Protein AF-A0A6A5EN20-F1 (afdb_monomer)

pLDDT: mean 86.64, std 15.62, range [48.72, 98.38]

Sequence (85 aa):
MRFLVLLPCFLAGCLAQKPHPCSSPPLLSGALAITTQNEKLWSYAKYLYDAIGQRFRIMELGTYENKSFNYDALLLYKEVTKAMT

Structure (mmCIF, N/CA/C/O backbone):
data_AF-A0A6A5EN20-F1
#
_entry.id   AF-A0A6A5EN20-F1
#
loop_
_atom_site.group_PDB
_atom_site.id
_atom_site.type_symbol
_atom_site.label_atom_id
_atom_site.label_alt_id
_atom_site.label_comp_id
_atom_site.label_asym_id
_atom_site.label_entity_id
_atom_site.label_seq_id
_atom_site.pdbx_PDB_ins_code
_atom_site.Cartn_x
_atom_site.Cartn_y
_atom_site.Cartn_z
_atom_site.occupancy
_atom_site.B_iso_or_equiv
_atom_site.auth_seq_id
_atom_site.auth_comp_id
_atom_site.auth_asym_id
_atom_site.auth_atom_id
_atom_site.pdbx_PDB_model_num
ATOM 1 N N . MET A 1 1 ? 23.906 43.320 -25.725 1.00 56.53 1 MET A N 1
ATOM 2 C CA . MET A 1 1 ? 24.675 42.382 -24.869 1.00 56.53 1 MET A CA 1
ATOM 3 C C . MET A 1 1 ? 23.833 41.565 -23.871 1.00 56.53 1 MET A C 1
ATOM 5 O O . MET A 1 1 ? 24.403 40.709 -23.217 1.00 56.53 1 MET A O 1
ATOM 9 N N . ARG A 1 2 ? 22.500 41.734 -23.762 1.00 58.75 2 ARG A N 1
ATOM 10 C CA . ARG A 1 2 ? 21.649 40.888 -22.885 1.00 58.75 2 ARG A CA 1
ATOM 11 C C . ARG A 1 2 ? 21.122 39.601 -23.547 1.00 58.75 2 ARG A C 1
ATOM 13 O O . ARG A 1 2 ? 20.819 38.645 -22.850 1.00 58.75 2 ARG A O 1
ATOM 20 N N . PHE A 1 3 ? 21.071 39.549 -24.881 1.00 56.38 3 PHE A N 1
ATOM 21 C CA . PHE A 1 3 ? 20.550 38.397 -25.636 1.00 56.38 3 PHE A CA 1
ATOM 22 C C . PHE A 1 3 ? 21.482 37.174 -25.660 1.00 56.38 3 PHE A C 1
ATOM 24 O O . PHE A 1 3 ? 20.999 36.050 -25.723 1.00 56.38 3 PHE A O 1
ATOM 31 N N . LEU A 1 4 ? 22.803 37.371 -25.544 1.00 61.41 4 LEU A N 1
ATOM 32 C CA . LEU A 1 4 ? 23.781 36.271 -25.548 1.00 61.41 4 LEU A CA 1
ATOM 33 C C . LEU A 1 4 ? 23.690 35.378 -24.298 1.00 61.41 4 LEU A C 1
ATOM 35 O O . LEU A 1 4 ? 24.034 34.206 -24.366 1.00 61.41 4 LEU A O 1
ATOM 39 N N . VAL A 1 5 ? 23.182 35.908 -23.180 1.00 61.62 5 VAL A N 1
ATOM 40 C CA . VAL A 1 5 ? 23.007 35.157 -21.922 1.00 61.62 5 VAL A CA 1
ATOM 41 C C . VAL A 1 5 ? 21.698 34.351 -21.911 1.00 61.62 5 VAL A C 1
ATOM 43 O O . VAL A 1 5 ? 21.593 33.355 -21.205 1.00 61.62 5 VAL A O 1
ATOM 46 N N . LEU A 1 6 ? 20.707 34.725 -22.729 1.00 61.12 6 LEU A N 1
ATOM 47 C CA . LEU A 1 6 ? 19.408 34.040 -22.787 1.00 61.12 6 LEU A CA 1
ATOM 48 C C . LEU A 1 6 ? 19.458 32.725 -23.581 1.00 61.12 6 LEU A C 1
ATOM 50 O O . LEU A 1 6 ? 18.717 31.795 -23.270 1.00 61.12 6 LEU A O 1
ATOM 54 N N . LEU A 1 7 ? 20.353 32.631 -24.569 1.00 64.31 7 LEU A N 1
ATOM 55 C CA . LEU A 1 7 ? 20.516 31.461 -25.436 1.00 64.31 7 LEU A CA 1
ATOM 56 C C . LEU A 1 7 ? 20.894 30.164 -24.678 1.00 64.31 7 LEU A C 1
ATOM 58 O O . LEU A 1 7 ? 20.229 29.151 -24.898 1.00 64.31 7 LEU A O 1
ATOM 62 N N . PRO A 1 8 ? 21.888 30.147 -23.761 1.00 63.53 8 PRO A N 1
ATOM 63 C CA . PRO A 1 8 ? 22.240 28.928 -23.025 1.00 63.53 8 PRO A CA 1
ATOM 64 C C . PRO A 1 8 ? 21.153 28.480 -22.032 1.00 63.53 8 PRO A C 1
ATOM 66 O O . PRO A 1 8 ? 20.928 27.280 -21.889 1.00 63.53 8 PRO A O 1
ATOM 69 N N . CYS A 1 9 ? 20.427 29.410 -21.396 1.00 62.91 9 CYS A N 1
ATOM 70 C CA . CYS A 1 9 ? 19.305 29.067 -20.510 1.00 62.91 9 CYS A CA 1
ATOM 71 C C . CYS A 1 9 ? 18.124 28.444 -21.271 1.00 62.91 9 CYS A C 1
ATOM 73 O O . CYS A 1 9 ? 17.484 27.526 -20.762 1.00 62.91 9 CYS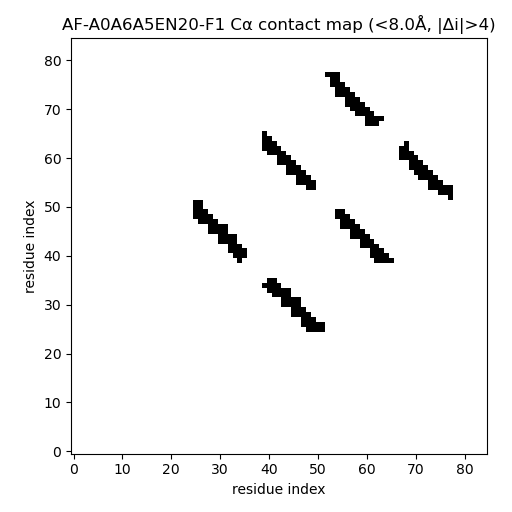 A O 1
ATOM 75 N N . PHE A 1 10 ? 17.853 28.907 -22.496 1.00 61.91 10 PHE A N 1
ATOM 76 C CA . PHE A 1 10 ? 16.811 28.329 -23.350 1.00 61.91 10 PHE A CA 1
ATOM 77 C C . PHE A 1 10 ? 17.160 26.900 -23.788 1.00 61.91 10 PHE A C 1
ATOM 79 O O . PHE A 1 10 ? 16.309 26.015 -23.750 1.00 61.91 10 PHE A O 1
ATOM 86 N N . LEU A 1 11 ? 18.424 26.651 -24.141 1.00 62.62 11 LEU A N 1
ATOM 87 C CA . LEU A 1 11 ? 18.890 25.328 -24.566 1.00 62.62 11 LEU A CA 1
ATOM 88 C C . LEU A 1 11 ? 18.890 24.304 -23.418 1.00 62.62 11 LEU A C 1
ATOM 90 O O . LEU A 1 11 ? 18.544 23.146 -23.642 1.00 62.62 11 LEU A O 1
ATOM 94 N N . ALA A 1 12 ? 19.209 24.721 -22.187 1.00 63.69 12 ALA A N 1
ATOM 95 C CA . ALA A 1 12 ? 19.164 23.847 -21.012 1.00 63.69 12 ALA A CA 1
ATOM 96 C C . ALA A 1 12 ? 17.731 23.411 -20.640 1.00 63.69 12 ALA A C 1
ATOM 98 O O . ALA A 1 12 ? 17.525 22.274 -20.219 1.00 63.69 12 ALA A O 1
ATOM 99 N N . GLY A 1 13 ? 16.729 24.277 -20.839 1.00 63.41 13 GLY A N 1
ATOM 100 C CA . GLY A 1 13 ? 15.319 23.941 -20.601 1.00 63.41 13 GLY A CA 1
ATOM 101 C C . GLY A 1 13 ? 14.736 22.946 -21.614 1.00 63.41 13 GLY A C 1
ATOM 102 O O . GLY A 1 13 ? 13.841 22.177 -21.273 1.00 63.41 13 GLY A O 1
ATOM 103 N N . CYS A 1 14 ? 15.265 22.915 -22.842 1.00 62.09 14 CYS A N 1
ATOM 104 C CA . CYS A 1 14 ? 14.771 22.054 -23.923 1.00 62.09 14 CYS A CA 1
ATOM 105 C C . CYS A 1 14 ? 15.295 20.605 -23.888 1.00 62.09 14 CYS A C 1
ATOM 107 O O . CYS A 1 14 ? 14.809 19.779 -24.657 1.00 62.09 14 CYS A O 1
ATOM 109 N N . LEU A 1 15 ? 16.256 20.277 -23.014 1.00 65.44 15 LEU A N 1
ATOM 110 C CA . LEU A 1 15 ? 16.833 18.927 -22.889 1.00 65.44 15 LEU A CA 1
ATOM 111 C C . LEU A 1 15 ? 16.213 18.084 -21.764 1.00 65.44 15 LEU A C 1
ATOM 113 O O . LEU A 1 15 ? 16.592 16.926 -21.585 1.00 65.44 15 LEU A O 1
ATOM 117 N N . ALA A 1 16 ? 15.256 18.628 -21.007 1.00 72.06 16 ALA A N 1
ATOM 118 C CA . ALA A 1 16 ? 14.543 17.855 -19.999 1.00 72.06 16 ALA A CA 1
ATOM 119 C C . ALA A 1 16 ? 13.651 16.802 -20.682 1.00 72.06 16 ALA A C 1
ATOM 121 O O . ALA A 1 16 ? 12.647 17.132 -21.317 1.00 72.06 16 ALA A O 1
ATOM 122 N N . GLN A 1 17 ? 14.016 15.522 -20.562 1.00 76.69 17 GLN A N 1
ATOM 123 C CA . GLN A 1 17 ? 13.162 14.421 -21.006 1.00 76.69 17 GLN A CA 1
ATOM 124 C C . GLN A 1 17 ? 11.825 14.475 -20.260 1.00 76.69 17 GLN A C 1
ATOM 126 O O . GLN A 1 17 ? 11.784 14.659 -19.042 1.00 76.69 17 GLN A O 1
ATOM 131 N N . LYS A 1 18 ? 10.719 14.303 -20.995 1.00 83.12 18 LYS A N 1
ATOM 132 C CA . LYS A 1 18 ? 9.386 14.226 -20.393 1.00 83.12 18 LYS A CA 1
ATOM 133 C C . LYS A 1 18 ? 9.374 13.070 -19.384 1.00 83.12 18 LYS A C 1
ATOM 135 O O . LYS A 1 18 ? 9.739 11.960 -19.778 1.00 83.12 18 LYS A O 1
ATOM 140 N N . PRO A 1 19 ? 8.943 13.291 -18.128 1.00 87.44 19 PRO A N 1
ATOM 141 C CA . PRO A 1 19 ? 8.845 12.211 -17.159 1.00 87.44 19 PRO A CA 1
ATOM 142 C C . PRO A 1 19 ? 7.982 11.086 -17.729 1.00 87.44 19 PRO A C 1
ATOM 144 O O . PRO A 1 19 ? 6.845 11.324 -18.149 1.00 87.44 19 PRO A O 1
ATOM 147 N N . HIS A 1 20 ? 8.527 9.874 -17.774 1.00 87.06 20 HIS A N 1
ATOM 148 C CA . HIS A 1 20 ? 7.749 8.683 -18.082 1.00 87.06 20 HIS A CA 1
ATOM 149 C C . HIS A 1 20 ? 7.258 8.051 -16.773 1.00 87.06 20 HIS A C 1
ATOM 151 O O . HIS A 1 20 ? 7.929 8.171 -15.743 1.00 87.06 20 HIS A O 1
ATOM 157 N N . PRO A 1 21 ? 6.108 7.359 -16.778 1.00 93.56 21 PRO A N 1
ATOM 158 C CA . PRO A 1 21 ? 5.680 6.587 -15.621 1.00 93.56 21 PRO A CA 1
ATOM 159 C C . PRO A 1 21 ? 6.750 5.561 -15.230 1.00 93.56 21 PRO A C 1
ATOM 161 O O . PRO A 1 21 ? 7.362 4.924 -16.092 1.00 93.56 21 PRO A O 1
ATOM 164 N N . CYS A 1 22 ? 6.996 5.411 -13.933 1.00 92.69 22 CYS A N 1
ATOM 165 C CA . CYS A 1 22 ? 7.813 4.323 -13.411 1.00 92.69 22 CYS A CA 1
ATOM 166 C C . CYS A 1 22 ? 6.966 3.052 -13.254 1.00 92.69 22 CYS A C 1
ATOM 168 O O . CYS A 1 22 ? 5.745 3.116 -13.113 1.00 92.69 22 CYS A O 1
ATOM 170 N N . SER A 1 23 ? 7.624 1.891 -13.266 1.00 93.69 23 SER A N 1
ATOM 171 C CA . SER A 1 23 ? 6.980 0.632 -12.890 1.00 93.69 23 SER A CA 1
ATOM 172 C C . SER A 1 23 ? 7.187 0.389 -11.404 1.00 93.69 23 SER A C 1
ATOM 174 O O . SER A 1 23 ? 8.321 0.408 -10.922 1.00 93.69 23 SER A O 1
ATOM 176 N N . SER A 1 24 ? 6.107 0.114 -10.679 1.00 93.81 24 SER A N 1
ATOM 177 C CA . SER A 1 24 ? 6.205 -0.385 -9.310 1.00 93.81 24 SER A CA 1
ATOM 178 C C . SER A 1 24 ? 6.778 -1.810 -9.297 1.00 93.81 24 SER A C 1
ATOM 180 O O . SER A 1 24 ? 6.531 -2.573 -10.239 1.00 93.81 24 SER A O 1
ATOM 182 N N . PRO A 1 25 ? 7.5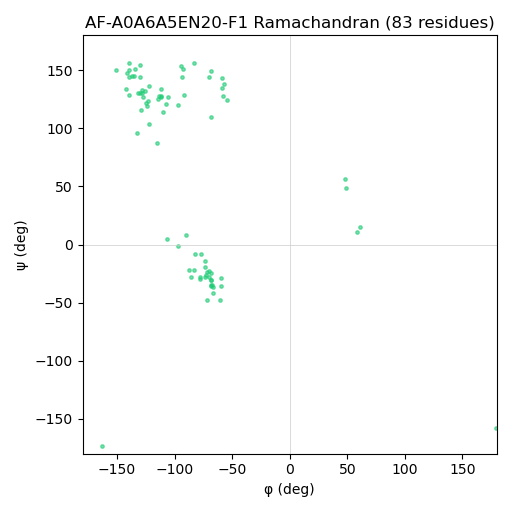07 -2.209 -8.240 1.00 96.50 25 PRO A N 1
ATOM 183 C CA . PRO A 1 25 ? 7.927 -3.593 -8.062 1.00 96.50 25 PRO A CA 1
ATOM 184 C C . PRO A 1 25 ? 6.723 -4.551 -8.002 1.00 96.50 25 PRO A C 1
ATOM 186 O O . PRO A 1 25 ? 5.693 -4.201 -7.422 1.00 96.50 25 PRO A O 1
ATOM 189 N N . PRO A 1 26 ? 6.832 -5.767 -8.567 1.00 97.31 26 PRO A N 1
ATOM 190 C CA . PRO A 1 26 ? 5.721 -6.720 -8.618 1.00 97.31 26 PRO A CA 1
ATOM 191 C C . PRO A 1 26 ? 5.417 -7.383 -7.267 1.00 97.31 26 PRO A C 1
ATOM 193 O O . PRO A 1 26 ? 4.325 -7.912 -7.078 1.00 97.31 26 PRO A O 1
ATOM 196 N N . LEU A 1 27 ? 6.373 -7.362 -6.336 1.00 98.19 27 LEU A N 1
ATOM 197 C CA . LEU A 1 27 ? 6.228 -7.850 -4.968 1.00 98.19 27 LEU A CA 1
ATOM 198 C C . LEU A 1 27 ? 6.557 -6.700 -4.021 1.00 98.19 27 LEU A C 1
ATOM 200 O O . LEU A 1 27 ? 7.644 -6.127 -4.104 1.00 98.19 27 LEU A O 1
ATOM 204 N N . LEU A 1 28 ? 5.624 -6.357 -3.139 1.00 97.88 28 LEU A N 1
ATOM 205 C CA . LEU A 1 28 ? 5.781 -5.263 -2.187 1.00 97.88 28 LEU A CA 1
ATOM 206 C C . LEU A 1 28 ? 5.261 -5.679 -0.816 1.00 97.88 28 LEU A C 1
ATOM 208 O O . LEU A 1 28 ? 4.262 -6.383 -0.690 1.00 97.88 28 LEU A O 1
ATOM 212 N N . SER A 1 29 ? 5.921 -5.193 0.222 1.00 97.94 29 SER A N 1
ATOM 213 C CA . SER A 1 29 ? 5.454 -5.304 1.597 1.00 97.94 29 SER A CA 1
ATOM 214 C C . SER A 1 29 ? 5.722 -3.996 2.311 1.00 97.94 29 SER A C 1
ATOM 216 O O . SER A 1 29 ? 6.763 -3.377 2.088 1.00 97.94 29 SER A O 1
ATOM 218 N N . GLY A 1 30 ? 4.826 -3.595 3.199 1.00 97.56 30 GLY A N 1
ATOM 219 C CA . GLY A 1 30 ? 5.021 -2.373 3.957 1.00 97.56 30 GLY A CA 1
ATOM 220 C C . GLY A 1 30 ? 3.876 -2.094 4.905 1.00 97.56 30 GLY A C 1
ATOM 221 O O . GLY A 1 30 ? 3.127 -2.993 5.291 1.00 97.56 30 GLY A O 1
ATOM 222 N N . ALA A 1 31 ? 3.757 -0.825 5.270 1.00 97.88 31 ALA A N 1
ATOM 223 C CA . ALA A 1 31 ? 2.643 -0.315 6.039 1.00 97.88 31 ALA A CA 1
ATOM 224 C C . ALA A 1 31 ? 2.063 0.930 5.371 1.00 97.88 31 ALA A C 1
ATOM 226 O O . ALA A 1 31 ? 2.755 1.624 4.626 1.00 97.88 31 ALA A O 1
ATOM 227 N N . LEU A 1 32 ? 0.790 1.189 5.632 1.00 95.62 32 LEU A N 1
ATOM 228 C CA . LEU A 1 32 ? 0.054 2.328 5.112 1.00 95.62 32 LEU A CA 1
ATOM 229 C C . LEU A 1 32 ? -0.880 2.881 6.189 1.00 95.62 32 LEU A C 1
ATOM 231 O O . LEU A 1 32 ? -1.362 2.145 7.050 1.00 95.62 32 LEU A O 1
ATOM 235 N N . ALA A 1 33 ? -1.091 4.193 6.144 1.00 96.62 33 ALA A N 1
ATOM 236 C CA . ALA A 1 33 ? -2.100 4.881 6.933 1.00 96.62 33 ALA A CA 1
ATOM 237 C C . ALA A 1 33 ? -3.248 5.266 5.994 1.00 96.62 33 ALA A C 1
ATOM 239 O O . ALA A 1 33 ? -3.009 5.871 4.948 1.00 96.62 33 ALA A O 1
ATOM 240 N N . ILE A 1 34 ? -4.471 4.888 6.352 1.00 95.56 34 ILE A N 1
ATOM 241 C CA . ILE A 1 34 ? -5.685 5.135 5.574 1.00 95.56 34 ILE A CA 1
ATOM 242 C C . ILE A 1 34 ? -6.535 6.133 6.337 1.00 95.56 34 ILE A C 1
ATOM 244 O O . ILE A 1 34 ? -6.845 5.925 7.509 1.00 95.56 34 ILE A O 1
ATOM 248 N N . THR A 1 35 ? -6.942 7.199 5.661 1.00 96.56 35 THR A N 1
ATOM 249 C CA . THR A 1 35 ? -7.919 8.150 6.182 1.00 96.56 35 THR A CA 1
ATOM 250 C C . THR A 1 35 ? -8.934 8.497 5.102 1.00 96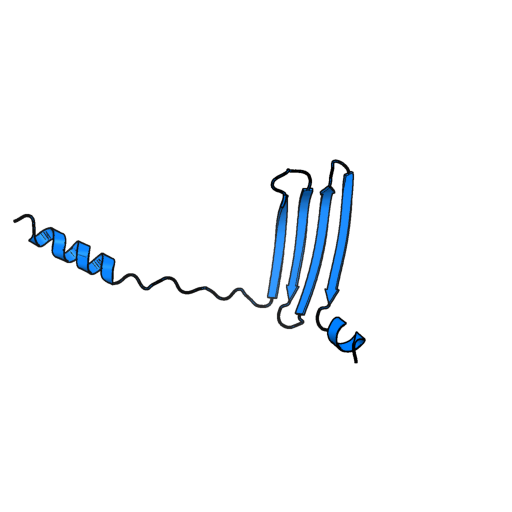.56 35 THR A C 1
ATOM 252 O O . THR A 1 35 ? -8.604 8.549 3.915 1.00 96.56 35 THR A O 1
ATOM 255 N N . THR A 1 36 ? -10.189 8.717 5.488 1.00 96.31 36 THR A N 1
ATOM 256 C CA . THR A 1 36 ? -11.206 9.265 4.579 1.00 96.31 36 THR A CA 1
ATOM 257 C C . THR A 1 36 ? -11.298 10.781 4.727 1.00 96.31 36 THR A C 1
ATOM 259 O O . THR A 1 36 ? -11.025 11.328 5.789 1.00 96.31 36 THR A O 1
ATOM 262 N N . GLN A 1 37 ? -11.733 11.478 3.671 1.00 96.56 37 GLN A N 1
ATOM 263 C CA . GLN A 1 37 ? -11.869 12.947 3.678 1.00 96.56 37 GLN A CA 1
ATOM 264 C C . GLN A 1 37 ? -12.834 13.468 4.754 1.00 96.56 37 GLN A C 1
ATOM 266 O O . GLN A 1 37 ? -12.689 14.588 5.221 1.00 96.56 37 GLN A O 1
ATOM 271 N N . ASN A 1 38 ? -13.828 12.661 5.130 1.00 95.12 38 ASN A N 1
ATOM 272 C CA . ASN A 1 38 ? -14.787 12.979 6.188 1.00 95.12 38 ASN A CA 1
ATOM 273 C C . ASN A 1 38 ? -14.337 12.495 7.576 1.00 95.12 38 ASN A C 1
ATOM 275 O O . ASN A 1 38 ? -15.155 12.486 8.491 1.00 95.12 38 ASN A O 1
ATOM 279 N N . GLU A 1 39 ? -13.097 12.010 7.695 1.00 91.62 39 GLU A N 1
ATOM 280 C CA . GLU A 1 39 ? -12.453 11.556 8.936 1.00 91.62 39 GLU A CA 1
ATOM 281 C C . GLU A 1 39 ? -13.185 10.424 9.670 1.00 91.62 39 GLU A C 1
ATOM 283 O O . GLU A 1 39 ? -12.836 10.062 10.791 1.00 91.62 39 GLU A O 1
ATOM 288 N N . LYS A 1 40 ? -14.190 9.811 9.034 1.00 96.06 40 LYS A N 1
ATOM 289 C CA . LYS A 1 40 ? -14.929 8.695 9.623 1.00 96.06 40 LYS A CA 1
ATOM 290 C C . LYS A 1 40 ? -14.079 7.442 9.740 1.00 96.06 40 LYS A C 1
ATOM 292 O O . LYS A 1 40 ? -14.347 6.654 10.637 1.00 96.06 40 LYS A O 1
ATOM 297 N N . LEU A 1 41 ? -13.116 7.249 8.839 1.00 96.00 41 LEU A N 1
ATOM 298 C CA . LEU A 1 41 ? -12.167 6.145 8.861 1.00 96.00 41 LEU A CA 1
ATOM 299 C C . LEU A 1 41 ? -10.771 6.680 9.163 1.00 96.00 41 LEU A C 1
ATOM 301 O O . LEU A 1 41 ? -10.267 7.543 8.440 1.00 96.00 41 LEU A O 1
ATOM 305 N N . TRP A 1 42 ? -10.134 6.094 10.167 1.00 96.94 42 TRP A N 1
ATOM 306 C CA . TRP A 1 42 ? -8.694 6.168 10.369 1.00 96.94 42 TRP A CA 1
ATOM 307 C C . TRP A 1 42 ? -8.165 4.760 10.588 1.00 96.94 42 TRP A C 1
ATOM 309 O O . TRP A 1 42 ? -8.703 4.012 11.403 1.00 96.94 42 TRP A O 1
ATOM 319 N N . SER A 1 43 ? -7.113 4.380 9.877 1.00 97.12 43 SER A N 1
ATOM 320 C CA . SER A 1 43 ? -6.528 3.065 10.060 1.00 97.12 43 SER A CA 1
ATOM 321 C C . SER A 1 43 ? -5.041 3.005 9.754 1.00 97.12 43 SER A C 1
ATOM 323 O O . SER A 1 43 ? -4.521 3.736 8.913 1.00 97.12 43 SER A O 1
ATOM 325 N N . TYR A 1 44 ? -4.363 2.095 10.443 1.00 97.81 44 TYR A N 1
ATOM 326 C CA . TYR A 1 44 ? -3.016 1.660 10.152 1.00 97.81 44 TYR A CA 1
ATOM 327 C C . TYR A 1 44 ? -3.044 0.198 9.711 1.00 97.81 44 TYR A C 1
ATOM 329 O O . TYR A 1 44 ? -3.553 -0.667 10.428 1.00 97.81 44 TYR A O 1
ATOM 337 N N . ALA A 1 45 ? -2.442 -0.092 8.559 1.00 97.69 45 ALA A N 1
ATOM 338 C CA . ALA A 1 45 ? -2.387 -1.442 8.024 1.00 97.69 45 ALA A CA 1
ATOM 339 C C . ALA A 1 45 ? -0.974 -1.848 7.624 1.00 97.69 45 ALA A C 1
ATOM 341 O O . ALA A 1 45 ? -0.214 -1.053 7.071 1.00 97.69 45 ALA A O 1
ATOM 342 N N . LYS A 1 46 ? -0.646 -3.123 7.834 1.00 98.38 46 LYS A N 1
ATOM 343 C CA . LYS A 1 46 ? 0.455 -3.797 7.140 1.00 98.38 46 LYS A CA 1
ATOM 344 C C . LYS A 1 46 ? -0.101 -4.505 5.916 1.00 98.38 46 LYS A C 1
ATOM 346 O O . LYS A 1 46 ? -1.204 -5.046 5.964 1.00 98.38 46 LYS A O 1
ATOM 351 N N . TYR A 1 47 ? 0.667 -4.529 4.834 1.00 97.88 47 TYR A N 1
ATOM 352 C CA . TYR A 1 47 ? 0.236 -5.174 3.602 1.00 97.88 47 TYR A CA 1
ATOM 353 C C . TYR A 1 47 ? 1.320 -6.053 2.988 1.00 97.88 47 TYR A C 1
ATOM 355 O O . TYR A 1 47 ? 2.518 -5.786 3.116 1.00 97.88 47 TYR A O 1
ATOM 363 N N . LEU A 1 48 ? 0.862 -7.084 2.282 1.00 98.38 48 LEU A N 1
ATOM 364 C CA . LEU A 1 48 ? 1.646 -7.906 1.370 1.00 98.38 48 LEU A CA 1
ATOM 365 C C . LEU A 1 48 ? 0.964 -7.860 0.003 1.00 98.38 48 LEU A C 1
ATOM 367 O O . LEU A 1 48 ? -0.191 -8.261 -0.136 1.00 98.38 48 LEU A O 1
ATOM 371 N N . TYR A 1 49 ? 1.677 -7.366 -0.999 1.00 98.06 49 TYR A N 1
ATOM 372 C CA . TYR A 1 49 ? 1.211 -7.227 -2.370 1.00 98.06 49 TYR A CA 1
ATOM 373 C C . TYR A 1 49 ? 2.013 -8.144 -3.290 1.00 98.06 49 TYR A C 1
ATOM 375 O O . TYR A 1 49 ? 3.242 -8.085 -3.323 1.00 98.06 49 TYR A O 1
ATOM 383 N N . ASP A 1 50 ? 1.300 -8.986 -4.035 1.00 97.88 50 ASP A N 1
ATOM 384 C CA . ASP A 1 50 ? 1.871 -9.939 -4.978 1.00 97.88 50 ASP A CA 1
ATOM 385 C C . ASP A 1 50 ? 1.125 -9.853 -6.316 1.00 97.88 50 ASP A C 1
ATOM 387 O O . ASP A 1 50 ? 0.068 -10.464 -6.514 1.00 97.88 50 ASP A O 1
ATOM 391 N N . ALA A 1 51 ? 1.689 -9.0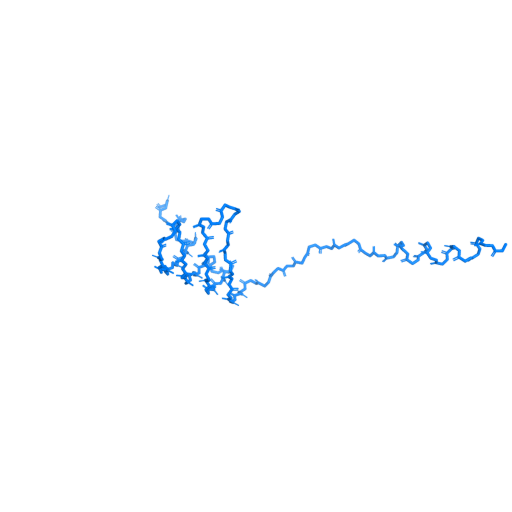79 -7.247 1.00 96.81 51 ALA A N 1
ATOM 392 C CA . ALA A 1 51 ? 1.143 -8.904 -8.590 1.00 96.81 51 ALA A CA 1
ATOM 393 C C . ALA A 1 51 ? 1.233 -10.188 -9.431 1.00 96.81 51 ALA A C 1
ATOM 395 O O . ALA A 1 51 ? 0.377 -10.431 -10.281 1.00 96.81 51 ALA A O 1
ATOM 396 N N . ILE A 1 52 ? 2.241 -11.031 -9.185 1.00 96.62 52 ILE A N 1
ATOM 397 C CA . ILE A 1 52 ? 2.492 -12.269 -9.941 1.00 96.62 52 ILE A CA 1
ATOM 398 C C . ILE A 1 52 ? 1.431 -13.315 -9.580 1.00 96.62 52 ILE A C 1
ATOM 400 O O . ILE A 1 52 ? 0.809 -13.949 -10.441 1.00 96.62 52 ILE A O 1
ATOM 404 N N . GLY A 1 53 ? 1.201 -13.483 -8.280 1.00 95.75 53 GLY A N 1
ATOM 405 C CA . GLY A 1 53 ? 0.165 -14.330 -7.703 1.00 95.75 53 GLY A CA 1
ATOM 406 C C . GLY A 1 53 ? -1.243 -13.751 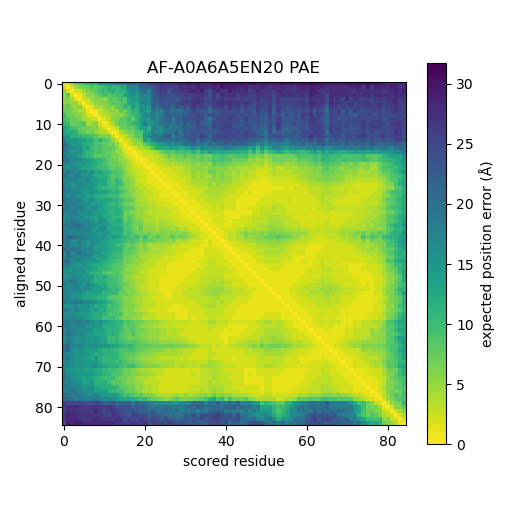-7.833 1.00 95.75 53 GLY A C 1
ATOM 407 O O . GLY A 1 53 ? -2.197 -14.502 -7.658 1.00 95.75 53 GLY A O 1
ATOM 408 N N . GLN A 1 54 ? -1.372 -12.463 -8.173 1.00 96.94 54 GLN A N 1
ATOM 409 C CA . GLN A 1 54 ? -2.613 -11.680 -8.123 1.00 96.94 54 GLN A CA 1
ATOM 410 C C . GLN A 1 54 ? -3.327 -11.877 -6.782 1.00 96.94 54 GLN A C 1
ATOM 412 O O . GLN A 1 54 ? -4.477 -12.317 -6.703 1.00 96.94 54 GLN A O 1
ATOM 417 N N . ARG A 1 55 ? -2.601 -11.590 -5.704 1.00 97.38 55 ARG A N 1
ATOM 418 C CA . ARG A 1 55 ? -3.115 -11.677 -4.341 1.00 97.38 55 ARG A CA 1
ATOM 419 C C . ARG A 1 55 ? -2.630 -10.513 -3.500 1.00 97.38 55 ARG A C 1
ATOM 421 O O . ARG A 1 55 ? -1.550 -9.966 -3.718 1.00 97.38 55 ARG A O 1
ATOM 428 N N . PHE A 1 56 ? -3.449 -10.147 -2.531 1.00 97.38 56 PHE A N 1
ATOM 429 C CA . PHE A 1 56 ? -3.179 -9.041 -1.629 1.00 97.38 56 PHE A CA 1
ATOM 430 C C . PHE A 1 56 ? -3.616 -9.441 -0.229 1.00 97.38 56 PHE A C 1
ATOM 432 O O . PHE A 1 56 ? -4.740 -9.901 -0.053 1.00 97.38 56 PHE A O 1
ATOM 439 N N . ARG A 1 57 ? -2.736 -9.291 0.760 1.00 98.06 57 ARG A N 1
ATOM 440 C CA . ARG A 1 57 ? -3.109 -9.428 2.168 1.00 98.06 57 ARG A CA 1
ATOM 441 C C . ARG A 1 57 ? -3.012 -8.079 2.844 1.00 98.06 57 ARG A C 1
ATOM 443 O O . ARG A 1 57 ? -1.996 -7.399 2.697 1.00 98.06 57 ARG A O 1
ATOM 450 N N . ILE A 1 58 ? -4.032 -7.741 3.617 1.00 97.88 58 ILE A N 1
ATOM 451 C CA . ILE A 1 58 ? -4.064 -6.549 4.453 1.00 97.88 58 ILE A CA 1
ATOM 452 C C . ILE A 1 58 ? -4.369 -6.948 5.893 1.00 97.88 58 ILE A C 1
ATOM 454 O O . ILE A 1 58 ? -5.262 -7.749 6.146 1.00 97.88 58 ILE A O 1
ATOM 458 N N . MET A 1 59 ? -3.580 -6.415 6.818 1.00 98.06 59 MET A N 1
ATOM 459 C CA . MET A 1 59 ? -3.707 -6.619 8.258 1.00 98.06 59 MET A CA 1
ATOM 460 C C . MET A 1 59 ? -3.876 -5.242 8.884 1.00 98.06 59 MET A C 1
ATOM 462 O O . MET A 1 59 ? -2.916 -4.473 8.956 1.00 98.06 59 MET A O 1
ATOM 466 N N . GLU A 1 60 ? -5.097 -4.921 9.273 1.00 97.31 60 GLU A N 1
ATOM 467 C CA . GLU A 1 60 ? -5.567 -3.570 9.521 1.00 97.31 60 GLU A CA 1
ATOM 468 C C . GLU A 1 60 ? -6.087 -3.414 10.952 1.00 97.31 60 GLU A C 1
ATOM 470 O O . GLU A 1 60 ? -6.819 -4.255 11.474 1.00 97.31 60 GLU A O 1
ATOM 475 N N . LEU A 1 61 ? -5.714 -2.307 11.584 1.00 97.69 61 LEU A N 1
ATOM 476 C CA . LEU A 1 61 ? -6.258 -1.857 12.857 1.00 97.69 61 LEU A CA 1
ATOM 477 C C . LEU A 1 61 ? -6.724 -0.418 12.675 1.00 97.69 61 LEU A C 1
ATOM 479 O O . LEU A 1 61 ? -5.952 0.438 12.240 1.00 97.69 61 LEU A O 1
ATOM 483 N N . GLY A 1 62 ? -7.971 -0.121 13.011 1.00 96.81 62 GLY A N 1
ATOM 484 C CA . GLY A 1 62 ? -8.501 1.215 12.781 1.00 96.81 62 GLY A CA 1
ATOM 485 C C . GLY A 1 62 ? -9.756 1.528 13.563 1.00 96.81 62 GLY A C 1
ATOM 486 O O . GLY A 1 62 ? -10.202 0.765 14.419 1.00 96.81 62 GLY A O 1
ATOM 487 N N . THR A 1 63 ? -10.318 2.684 13.252 1.00 97.06 63 THR A N 1
ATOM 488 C CA . THR A 1 63 ? -11.591 3.171 13.757 1.00 97.06 63 THR A CA 1
ATOM 489 C C . THR A 1 63 ? -12.460 3.591 12.581 1.00 97.06 63 THR A C 1
ATOM 491 O O . THR A 1 63 ? -12.005 4.283 11.671 1.00 97.06 63 THR A O 1
ATOM 494 N N . TYR A 1 64 ? -13.720 3.164 12.594 1.00 96.62 64 TYR A N 1
ATOM 495 C CA . TYR A 1 64 ? -14.746 3.624 11.668 1.00 96.62 64 TYR A CA 1
ATOM 496 C C . TYR A 1 64 ? -15.940 4.150 12.462 1.00 96.62 64 TYR A C 1
ATOM 498 O O . TYR A 1 64 ? -16.489 3.427 13.291 1.00 96.62 64 TYR A O 1
ATOM 506 N N . GLU A 1 65 ? -16.323 5.411 12.257 1.00 96.06 65 GLU A N 1
ATOM 507 C CA . GLU A 1 65 ? -17.400 6.079 13.009 1.00 96.06 65 GLU A CA 1
ATOM 508 C C . GLU A 1 65 ? -17.259 5.899 14.536 1.00 96.06 65 GLU A C 1
ATOM 510 O O . GLU A 1 65 ? -18.197 5.501 15.229 1.00 96.06 65 GLU A O 1
ATOM 515 N N . ASN A 1 66 ? -16.054 6.160 15.062 1.00 93.50 66 ASN A N 1
ATOM 516 C CA . ASN A 1 66 ? -15.675 5.977 16.473 1.00 93.50 66 ASN A CA 1
ATOM 517 C C . ASN A 1 66 ? -15.782 4.538 17.009 1.00 93.50 66 ASN A C 1
ATOM 519 O O . ASN A 1 66 ? -15.723 4.323 18.220 1.00 93.50 66 ASN A O 1
ATOM 523 N N . LYS A 1 67 ? -15.898 3.538 16.133 1.00 96.88 67 LYS A N 1
ATOM 524 C CA . LYS A 1 67 ? -15.864 2.123 16.508 1.00 96.88 67 LYS A CA 1
ATOM 525 C C . LYS A 1 67 ? -14.557 1.503 16.053 1.00 96.88 67 LYS A C 1
ATOM 527 O O . LYS A 1 67 ? -14.243 1.508 14.864 1.00 96.88 67 LYS A O 1
ATOM 532 N N . SER A 1 68 ? -13.797 0.971 17.001 1.00 97.00 68 SER A N 1
ATOM 533 C CA . SER A 1 68 ? -12.547 0.281 16.702 1.00 97.00 68 SER A CA 1
ATOM 534 C C . SER A 1 68 ? -12.804 -1.047 15.999 1.00 97.00 68 SER A C 1
ATOM 536 O O . SER A 1 68 ? -13.753 -1.760 16.327 1.00 97.00 68 SER A O 1
ATOM 538 N N . PHE A 1 69 ? -11.928 -1.398 15.068 1.00 96.75 69 PHE A N 1
ATOM 539 C CA . PHE A 1 69 ? -11.942 -2.679 14.383 1.00 96.75 69 PHE A CA 1
ATOM 540 C C . PHE A 1 69 ? -10.521 -3.210 14.198 1.00 96.75 69 PHE A C 1
ATOM 542 O O . PHE A 1 69 ? -9.544 -2.460 14.175 1.00 96.75 69 PHE A O 1
ATOM 549 N N . ASN A 1 70 ? -10.430 -4.528 14.061 1.00 97.31 70 ASN A N 1
ATOM 550 C CA . ASN A 1 70 ? -9.230 -5.240 13.652 1.00 97.31 70 ASN A CA 1
ATOM 551 C C . ASN A 1 70 ? -9.645 -6.218 12.553 1.00 97.31 70 ASN A C 1
ATOM 553 O O . ASN A 1 70 ? -10.653 -6.914 12.703 1.00 97.31 70 ASN A O 1
ATOM 557 N N . TYR A 1 71 ? -8.920 -6.216 11.443 1.00 95.50 71 TYR A N 1
ATOM 558 C CA . TYR A 1 71 ? -9.287 -6.960 10.252 1.00 95.50 71 TYR A CA 1
ATOM 559 C C . TYR A 1 71 ? -8.051 -7.558 9.578 1.00 95.50 71 TYR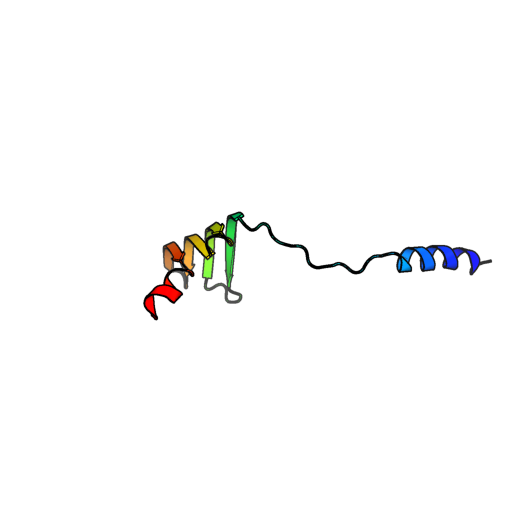 A C 1
ATOM 561 O O . TYR A 1 71 ? -7.042 -6.884 9.397 1.00 95.50 71 TYR A O 1
ATOM 569 N N . ASP A 1 72 ? -8.125 -8.829 9.191 1.00 97.75 72 ASP A N 1
ATOM 570 C CA . ASP A 1 72 ? -7.088 -9.516 8.415 1.00 97.75 72 ASP A CA 1
ATOM 571 C C . ASP A 1 72 ? -7.760 -10.180 7.218 1.00 97.75 72 ASP A C 1
ATOM 573 O O . ASP A 1 72 ? -8.620 -11.050 7.377 1.00 97.75 72 ASP A O 1
ATOM 577 N N . ALA A 1 73 ? -7.403 -9.726 6.022 1.00 96.81 73 ALA A N 1
ATOM 578 C CA . ALA A 1 73 ? -8.046 -10.134 4.785 1.00 96.81 73 ALA A CA 1
ATOM 579 C C . ALA A 1 73 ? -7.004 -10.605 3.777 1.00 96.81 73 ALA A C 1
ATOM 581 O O . ALA A 1 73 ? -6.043 -9.891 3.486 1.00 96.81 73 ALA A O 1
ATOM 582 N N . LEU A 1 74 ? -7.241 -11.778 3.187 1.00 97.25 74 LEU A N 1
ATOM 583 C CA . LEU A 1 74 ? -6.491 -12.300 2.049 1.00 97.25 74 LEU A CA 1
ATOM 584 C C . LEU A 1 74 ? -7.387 -12.294 0.808 1.00 97.25 74 LEU A C 1
ATOM 586 O O . LEU A 1 74 ? -8.365 -13.032 0.729 1.00 97.25 74 LEU A O 1
ATOM 590 N N . LEU A 1 75 ? -7.032 -11.468 -0.169 1.00 96.31 75 LEU A N 1
ATOM 591 C CA . LEU A 1 75 ? -7.729 -11.332 -1.438 1.00 96.31 75 LEU A CA 1
ATOM 592 C C . LEU A 1 75 ? -7.009 -12.185 -2.489 1.00 96.31 75 LEU A C 1
ATOM 594 O O . LEU A 1 75 ? -5.830 -11.955 -2.766 1.00 96.31 75 LEU A O 1
ATOM 598 N N . LEU A 1 76 ? -7.716 -13.157 -3.073 1.00 96.25 76 LEU A N 1
ATOM 599 C CA . LEU A 1 76 ? -7.198 -14.122 -4.052 1.00 96.25 76 LEU A CA 1
ATOM 600 C C . LEU A 1 76 ? -7.882 -13.927 -5.413 1.00 96.25 76 LEU A C 1
ATOM 602 O O . LEU A 1 76 ? -8.874 -14.579 -5.735 1.00 96.25 76 LEU A O 1
ATOM 606 N N . TYR A 1 77 ? -7.351 -13.036 -6.250 1.00 93.94 77 TYR A N 1
ATOM 607 C CA . TYR A 1 77 ? -8.010 -12.659 -7.509 1.00 93.94 77 TYR A CA 1
ATOM 608 C C . TYR A 1 77 ? -7.993 -13.772 -8.571 1.00 93.94 77 TYR A C 1
ATOM 610 O O . TYR A 1 77 ? -8.860 -13.803 -9.443 1.00 93.94 77 TYR A O 1
ATOM 618 N N . LYS A 1 78 ? -7.058 -14.728 -8.481 1.00 92.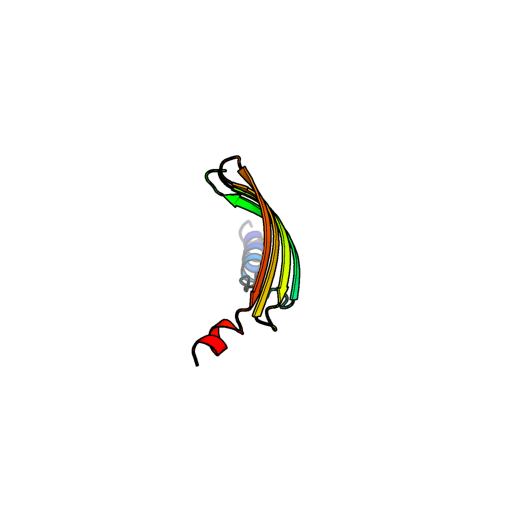06 78 LYS A N 1
ATOM 619 C CA . LYS A 1 78 ? -7.016 -15.908 -9.370 1.00 92.06 78 LYS A CA 1
ATOM 620 C C . LYS A 1 78 ? -8.111 -16.933 -9.104 1.00 92.06 78 LYS A C 1
ATOM 622 O O . LYS A 1 78 ? -8.408 -17.741 -9.977 1.00 92.06 78 LYS A O 1
ATOM 627 N N . GLU A 1 79 ? -8.668 -16.964 -7.901 1.00 88.00 79 GLU A N 1
ATOM 628 C CA . GLU A 1 79 ? -9.640 -17.997 -7.534 1.00 88.00 79 GLU A CA 1
ATOM 629 C C . GLU A 1 79 ? -11.057 -17.612 -7.956 1.00 88.00 79 GLU A C 1
ATOM 631 O O . GLU A 1 79 ? -11.847 -18.479 -8.322 1.00 88.00 79 GLU A O 1
ATOM 636 N N . VAL A 1 80 ? -11.342 -16.309 -8.033 1.00 70.25 80 VAL A N 1
ATOM 637 C CA . VAL A 1 80 ? -12.630 -15.782 -8.510 1.00 70.25 80 VAL A CA 1
ATOM 638 C C . VAL A 1 80 ? -12.927 -16.228 -9.946 1.00 70.25 80 VAL A C 1
ATOM 640 O O . VAL A 1 80 ? -14.067 -16.547 -10.265 1.00 70.25 80 VAL A O 1
ATOM 643 N N . THR A 1 81 ? -11.908 -16.325 -10.804 1.00 58.47 81 THR A N 1
ATOM 644 C CA . THR A 1 81 ? -12.073 -16.803 -12.188 1.00 58.47 81 THR A CA 1
ATOM 645 C C . THR A 1 81 ? -12.325 -18.307 -12.286 1.00 58.47 81 THR A C 1
ATOM 647 O O . THR A 1 81 ? -12.984 -18.730 -13.227 1.00 58.47 81 THR A O 1
ATOM 650 N N . LYS A 1 82 ? -11.865 -19.116 -11.320 1.00 58.94 82 LYS A N 1
ATOM 651 C CA . LYS A 1 82 ? -12.142 -20.565 -11.286 1.00 58.94 82 LYS A CA 1
ATOM 652 C C . LYS A 1 82 ? -13.541 -20.900 -10.778 1.00 58.94 82 LYS A C 1
ATOM 654 O O . LYS A 1 82 ? -14.072 -21.935 -11.141 1.00 58.94 82 LYS A O 1
ATOM 659 N N . ALA A 1 83 ? -14.130 -20.054 -9.936 1.00 57.06 83 ALA A N 1
ATOM 660 C CA . ALA A 1 83 ? -15.460 -20.293 -9.375 1.00 57.06 83 ALA A CA 1
ATOM 661 C C . ALA A 1 83 ? -16.616 -19.998 -10.358 1.00 57.06 83 ALA A C 1
ATOM 663 O O . ALA A 1 83 ? -17.767 -20.282 -10.041 1.00 57.06 83 ALA A O 1
ATOM 664 N N . MET A 1 84 ? -16.324 -19.414 -11.528 1.00 54.09 84 MET A N 1
ATOM 665 C CA . MET A 1 84 ? -17.303 -19.059 -12.571 1.00 54.09 84 MET A CA 1
ATOM 666 C C . MET A 1 84 ? -17.263 -19.982 -13.806 1.00 54.09 84 MET A C 1
ATOM 668 O O . MET A 1 84 ? -17.971 -19.721 -14.778 1.00 54.09 84 MET A O 1
ATOM 672 N N . THR A 1 85 ? -16.453 -21.042 -13.778 1.00 48.72 85 THR A N 1
ATOM 673 C CA . THR A 1 85 ? -16.356 -22.097 -14.808 1.00 48.72 85 THR A CA 1
ATOM 674 C C . THR A 1 85 ? -16.654 -23.446 -14.191 1.00 48.72 85 THR A C 1
ATOM 676 O O . THR A 1 85 ? -17.383 -24.233 -14.826 1.00 48.72 85 THR A O 1
#

Radius of gyration: 23.55 Å; Cα contacts (8 Å, |Δi|>4): 116; chains: 1; bounding box: 42×64×42 Å

Organism: Perca fluviatilis (NCBI:txid8168)

Secondary structure (DSSP, 8-state):
--HHHHHHHHHHHTT-PPPPPPPPPSEEEEEEEEE-TTSSEEEEEEEEEETTTTEEEEEEEEEETTEEEEEEEEEEHHHHHHTT-

Solvent-accessible surface area (backbone atoms only — not comparable to full-atom values): 5147 Å² total; per-residue (Å²): 131,71,66,74,67,51,54,63,60,54,56,62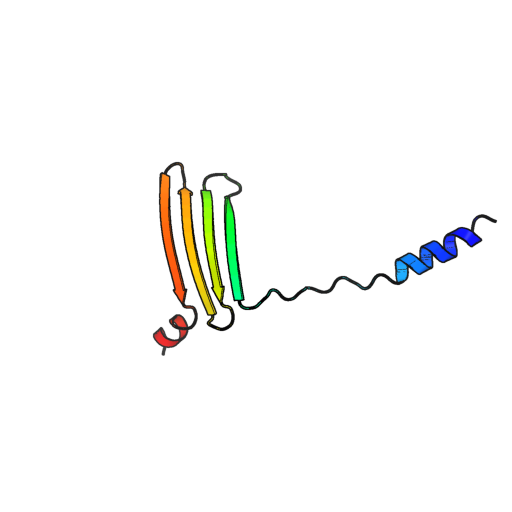,65,71,68,64,74,77,87,70,88,80,83,77,74,58,66,45,71,54,72,51,77,48,70,44,98,83,63,42,35,42,34,46,30,40,40,42,42,29,62,86,71,38,32,39,36,42,42,36,42,35,31,48,76,90,40,76,51,75,48,76,47,79,45,57,62,64,55,61,65,61,78,76,112

Mean predicted aligned error: 9.45 Å

Foldseek 3Di:
DVVVVVVVVVVVVVPDDDDDDDDDDQWDWDKDWDADPVRQKTKIWTKTGHNPQRKIWIFMWIGGNNRTDTDIDIDRPVVVVVVVD

Nearest PDB structures (foldseek):
  4k15-assembly1_A-2  TM=4.849E-01  e=4.952E-01  Listeria monocytogenes EGD-e
  9bk6-assembly1_A  TM=3.728E-01  e=3.764E-01  synthetic construct
  5bsz-assembly1_A  TM=4.937E-01  e=1.748E+00  Streptoalloteichus sp. ATCC 53650
  8j1c-asse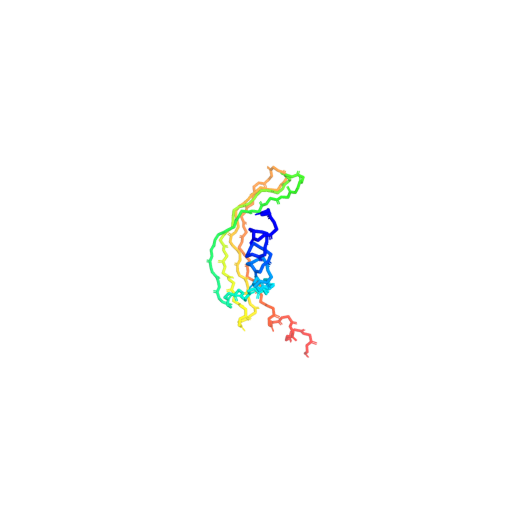mbly1_A  TM=5.431E-01  e=4.956E+00  Pseudomonas veronii
  6uk5-assembly1_B  TM=4.085E-01  e=4.204E+00  Micromonospora echinospora